Protein AF-A0A924RJZ0-F1 (afdb_monomer)

Solvent-accessible surface area (backbone atoms only — not comparable to full-atom values): 5258 Å² total; per-residue (Å²): 132,62,72,70,59,56,53,54,51,51,52,51,50,51,50,52,52,51,53,52,50,52,50,54,53,50,50,54,61,46,53,75,71,59,66,71,69,73,76,63,82,87,57,63,66,74,45,80,46,71,60,46,85,67,31,60,62,68,63,51,50,56,52,33,52,55,40,40,76,70,64,23,55,53,45,74,60,81,64,100,38,76,32,63,81,61,130

Secondary structure (DSSP, 8-state):
--HHHHHHHHHHHHHHHHHHHHHHHHHHHHHTT-------TTSPPPEEE-PPTT--HHHHHHHHHHHHHTT--EEEPPPSSSSS---

Sequence (87 aa):
MSPQRRGALAALVAFVVLAVLIVVVGTHRLAGRSTTSFVDQATPGPVLLVPGYGGSTASLQVLAAALRAGGRAAQVLTFDADGTGEP

Mean predicted aligned error: 15.18 Å

pLDDT: mean 80.26, std 13.79, range [50.94, 97.5]

Foldseek 3Di:
DDPVVVVVVVVVVVVVVVVVVVVVVVVVVVVVVPPPPDPPPVQAEAEEAEAAALRALVVVVVVCVVCVVVRHRYDYDDDPDRSNPDD

Structure (mmCIF, N/CA/C/O backbone):
data_AF-A0A924RJZ0-F1
#
_entry.id   AF-A0A924RJZ0-F1
#
loop_
_atom_site.group_PDB
_atom_site.id
_atom_site.type_symbol
_atom_site.label_atom_id
_atom_site.label_alt_id
_atom_site.label_comp_id
_atom_site.label_asym_id
_atom_site.label_entity_id
_atom_site.label_seq_id
_atom_site.pdbx_PDB_ins_code
_atom_site.Cartn_x
_atom_site.Cartn_y
_atom_site.Cartn_z
_atom_site.occupancy
_atom_site.B_iso_or_equiv
_atom_site.auth_seq_id
_atom_site.auth_comp_id
_atom_site.auth_asym_id
_atom_site.auth_atom_id
_atom_site.pdbx_PDB_model_num
ATOM 1 N N . MET A 1 1 ? -33.151 -2.721 56.213 1.00 50.94 1 MET A N 1
ATOM 2 C CA . MET A 1 1 ? -31.878 -2.316 55.570 1.00 5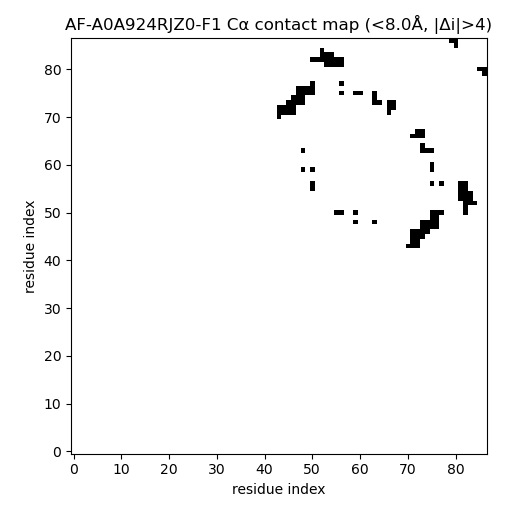0.94 1 MET A CA 1
ATOM 3 C C . MET A 1 1 ? -31.827 -0.797 55.521 1.00 50.94 1 MET A C 1
ATOM 5 O O . MET A 1 1 ? -32.742 -0.201 54.971 1.00 50.94 1 MET A O 1
ATOM 9 N N . SER A 1 2 ? -30.851 -0.182 56.193 1.00 52.84 2 SER A N 1
ATOM 10 C CA . SER A 1 2 ? -30.833 1.256 56.491 1.00 52.84 2 SER A CA 1
ATOM 11 C C . SER A 1 2 ? -30.739 2.133 55.226 1.00 52.84 2 SER A C 1
ATOM 13 O O . SER A 1 2 ? -29.979 1.802 54.314 1.00 52.84 2 SER A O 1
ATOM 15 N N . PRO A 1 3 ? -31.474 3.261 55.154 1.00 61.06 3 PRO A N 1
ATOM 16 C CA . PRO A 1 3 ? -31.519 4.154 53.983 1.00 61.06 3 PRO A CA 1
ATOM 17 C C . PRO A 1 3 ? -30.138 4.687 53.563 1.00 61.06 3 PRO A C 1
ATOM 19 O O . PRO A 1 3 ? -29.889 4.904 52.381 1.00 61.06 3 PRO A O 1
ATOM 22 N N . GLN A 1 4 ? -29.200 4.779 54.509 1.00 70.94 4 GLN A N 1
ATOM 23 C CA . GLN A 1 4 ? -27.802 5.149 54.269 1.00 70.94 4 GLN A CA 1
ATOM 24 C C . GLN A 1 4 ? -27.047 4.133 53.392 1.00 70.94 4 GLN A C 1
ATOM 26 O O . GLN A 1 4 ? -26.245 4.519 52.545 1.00 70.94 4 GLN A O 1
ATOM 31 N N . ARG A 1 5 ? -27.338 2.829 53.534 1.00 70.44 5 ARG A N 1
ATOM 32 C CA . ARG A 1 5 ? -26.702 1.773 52.726 1.00 70.44 5 ARG A CA 1
ATOM 33 C C . ARG A 1 5 ? -27.162 1.816 51.268 1.00 70.44 5 ARG A C 1
ATOM 35 O O . ARG A 1 5 ? -26.368 1.535 50.378 1.00 70.44 5 ARG A O 1
ATOM 42 N N . ARG A 1 6 ? -28.418 2.208 51.017 1.00 76.44 6 ARG A N 1
ATOM 43 C CA . ARG A 1 6 ? -28.959 2.374 49.656 1.00 76.44 6 ARG A CA 1
ATOM 44 C C . ARG A 1 6 ? -28.303 3.539 48.913 1.00 76.44 6 ARG A C 1
ATOM 46 O O . ARG A 1 6 ? -27.970 3.376 47.746 1.00 76.44 6 ARG A O 1
ATOM 53 N N . GLY A 1 7 ? -28.071 4.669 49.587 1.00 84.81 7 GLY A N 1
ATOM 54 C CA . GLY A 1 7 ? -27.385 5.820 48.989 1.00 84.81 7 GLY A CA 1
ATOM 55 C C . GLY A 1 7 ? -25.932 5.516 48.617 1.00 84.81 7 GLY A C 1
ATOM 56 O O . GLY A 1 7 ? -25.510 5.805 47.502 1.00 84.81 7 GLY A O 1
ATOM 57 N N . ALA A 1 8 ? -25.195 4.851 49.513 1.00 84.31 8 ALA A N 1
ATOM 58 C CA . ALA A 1 8 ? -23.810 4.453 49.255 1.00 84.31 8 ALA A CA 1
ATOM 59 C C . ALA A 1 8 ? -23.689 3.471 48.076 1.00 84.31 8 ALA A C 1
ATOM 61 O O . ALA A 1 8 ? -22.821 3.635 47.222 1.00 84.31 8 ALA A O 1
ATOM 62 N N . LEU A 1 9 ? -24.590 2.485 47.990 1.00 90.00 9 LEU A N 1
ATOM 63 C CA . LEU A 1 9 ? -24.639 1.548 46.864 1.00 90.00 9 LEU A CA 1
ATOM 64 C C . LEU A 1 9 ? -24.969 2.256 45.544 1.00 90.00 9 LEU A C 1
ATOM 66 O O . LEU A 1 9 ? -24.329 1.978 44.535 1.00 90.00 9 LEU A O 1
ATOM 70 N N . ALA A 1 10 ? -25.919 3.193 45.545 1.00 90.44 10 ALA A N 1
ATOM 71 C CA . ALA A 1 10 ? -26.264 3.960 44.349 1.00 90.44 10 ALA A CA 1
ATOM 72 C C . ALA A 1 10 ? -25.092 4.830 43.863 1.00 90.44 10 ALA A C 1
ATOM 74 O O . ALA A 1 10 ? -24.810 4.863 42.667 1.00 90.44 10 ALA A O 1
ATOM 75 N N . ALA A 1 11 ? -24.375 5.479 44.784 1.00 91.81 11 ALA A N 1
ATOM 76 C CA . ALA A 1 11 ? -23.191 6.272 44.462 1.00 91.81 11 ALA A CA 1
ATOM 77 C C . ALA A 1 11 ? -22.056 5.407 43.895 1.00 91.81 11 ALA A C 1
ATOM 79 O O . ALA A 1 11 ? -21.441 5.779 42.897 1.00 91.81 11 ALA A O 1
ATOM 80 N N . LEU A 1 12 ? -21.821 4.228 44.484 1.00 94.44 12 LEU A N 1
ATOM 81 C CA . LEU A 1 12 ? -20.846 3.263 43.979 1.00 94.44 12 LEU A CA 1
ATOM 82 C C . LEU A 1 12 ? -21.196 2.822 42.551 1.00 94.44 12 LEU A C 1
ATOM 84 O O . LEU A 1 12 ? -20.340 2.852 41.672 1.00 94.44 12 LEU A O 1
ATOM 88 N N . VAL A 1 13 ? -22.455 2.450 42.304 1.00 96.25 13 VAL A N 1
ATOM 89 C CA . VAL A 1 13 ? -22.916 2.035 40.971 1.00 96.25 13 VAL A CA 1
ATOM 90 C C . VAL A 1 13 ? -22.757 3.170 39.964 1.00 96.25 13 VAL A C 1
ATOM 92 O O . VAL A 1 13 ? -22.218 2.946 38.884 1.00 96.25 13 VAL A O 1
ATOM 95 N N . ALA A 1 14 ? -23.159 4.393 40.317 1.00 96.06 14 ALA A N 1
ATOM 96 C CA . ALA A 1 14 ? -22.999 5.556 39.447 1.00 96.06 14 ALA A CA 1
ATOM 97 C C . ALA A 1 14 ? -21.524 5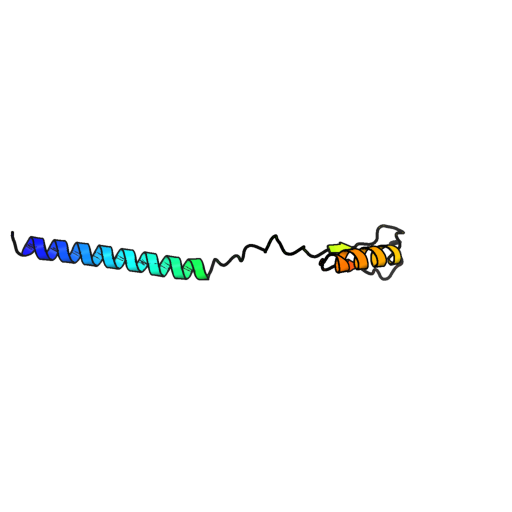.816 39.103 1.00 96.06 14 ALA A C 1
ATOM 99 O O . ALA A 1 14 ? -21.197 6.079 37.946 1.00 96.06 14 ALA A O 1
ATOM 100 N N . PHE A 1 15 ? -20.628 5.681 40.083 1.00 96.69 15 PHE A N 1
ATOM 101 C CA . PHE A 1 15 ? -19.191 5.824 39.873 1.00 96.69 15 PHE A CA 1
ATOM 102 C C . PHE A 1 15 ? -18.634 4.747 38.935 1.00 96.69 15 PHE A C 1
ATOM 104 O O . PHE A 1 15 ? -17.894 5.066 38.006 1.00 96.69 15 PHE A O 1
ATOM 111 N N . VAL A 1 16 ? -19.028 3.483 39.126 1.00 97.25 16 VAL A N 1
ATOM 112 C CA . VAL A 1 16 ? -18.622 2.374 38.249 1.00 97.25 16 VAL A CA 1
ATOM 113 C C . VAL A 1 16 ? -19.115 2.604 36.820 1.00 97.25 16 VAL A C 1
ATOM 115 O O . VAL A 1 16 ? -18.336 2.475 35.879 1.00 97.25 16 VAL A O 1
ATOM 118 N N . VAL A 1 17 ? -20.378 3.002 36.645 1.00 97.38 17 VAL A N 1
ATOM 119 C CA . VAL A 1 17 ? -20.947 3.310 35.324 1.00 97.38 17 VAL A CA 1
ATOM 120 C C . VAL A 1 17 ? -20.184 4.452 34.651 1.00 97.38 17 VAL A C 1
ATOM 122 O O . VAL A 1 17 ? -19.834 4.345 33.475 1.00 97.38 17 VAL A O 1
ATOM 125 N N . LEU A 1 18 ? -19.870 5.517 35.392 1.00 97.50 18 LEU A N 1
ATOM 126 C CA . LEU A 1 18 ? -19.101 6.644 34.871 1.00 97.50 18 LEU A CA 1
ATOM 127 C C . LEU A 1 18 ? -17.686 6.221 34.451 1.00 97.50 18 LEU A C 1
ATOM 129 O O . LEU A 1 18 ? -17.237 6.586 33.366 1.00 97.50 18 LEU A O 1
ATOM 133 N N . ALA A 1 19 ? -17.005 5.415 35.269 1.00 96.88 19 ALA A N 1
ATOM 134 C CA . ALA A 1 19 ? -15.681 4.890 34.949 1.00 96.88 19 ALA A CA 1
ATOM 135 C C . ALA A 1 19 ? -15.703 4.037 33.669 1.00 96.88 19 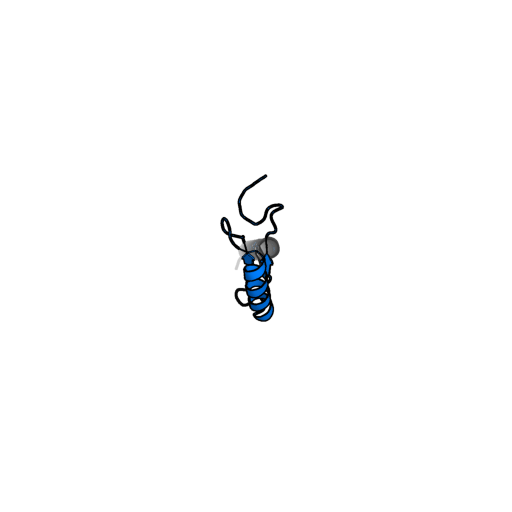ALA A C 1
ATOM 137 O O . ALA A 1 19 ? -14.859 4.223 32.791 1.00 96.88 19 ALA A O 1
ATOM 138 N N . VAL A 1 20 ? -16.700 3.157 33.519 1.00 96.75 20 VAL A N 1
ATOM 139 C CA . VAL A 1 20 ? -16.880 2.339 32.308 1.00 96.75 20 VAL A CA 1
ATOM 140 C C . VAL A 1 20 ? -17.109 3.222 31.080 1.00 96.75 20 VAL A C 1
ATOM 142 O O . VAL A 1 20 ? -16.457 3.016 30.056 1.00 96.75 20 VAL A O 1
ATOM 145 N N . LEU A 1 21 ? -17.969 4.240 31.178 1.00 96.69 21 LEU A N 1
ATOM 146 C CA . LEU A 1 21 ? -18.221 5.176 30.077 1.00 96.69 21 LEU A CA 1
ATOM 147 C C . LEU A 1 21 ? -16.947 5.907 29.640 1.00 96.69 21 LEU A C 1
ATOM 149 O O . LEU A 1 21 ? -16.683 6.009 28.441 1.00 96.69 21 LEU A O 1
ATOM 153 N N . ILE A 1 22 ? -16.131 6.368 30.592 1.00 95.94 22 ILE A N 1
ATOM 154 C CA . ILE A 1 22 ? -14.854 7.034 30.299 1.00 95.94 22 ILE A CA 1
ATOM 155 C C . ILE A 1 22 ? -13.913 6.090 29.538 1.00 95.94 22 ILE A C 1
ATOM 157 O O . ILE A 1 22 ? -13.330 6.495 28.531 1.00 95.94 22 ILE A O 1
ATOM 161 N N . VAL A 1 23 ? -13.794 4.830 29.969 1.00 93.81 23 VAL A N 1
ATOM 162 C CA . VAL A 1 23 ? -12.943 3.829 29.302 1.00 93.81 23 VAL A CA 1
ATOM 163 C C . VAL A 1 23 ? -13.438 3.529 27.885 1.00 93.81 23 VAL A C 1
ATOM 165 O O . VAL A 1 23 ? -12.640 3.513 26.945 1.00 93.81 23 VAL A O 1
ATOM 168 N N . VAL A 1 24 ? -14.745 3.343 27.693 1.00 91.94 24 VAL A N 1
ATOM 169 C CA . VAL A 1 24 ? -15.337 3.072 26.370 1.00 91.94 24 VAL A CA 1
ATOM 170 C C . VAL A 1 24 ? -15.105 4.247 25.416 1.00 91.94 24 VAL A C 1
ATOM 172 O O . VAL A 1 24 ? -14.635 4.064 24.294 1.00 91.94 24 VAL A O 1
ATOM 175 N N . VAL A 1 25 ? -15.358 5.479 25.861 1.00 90.75 25 VAL A N 1
ATOM 176 C CA . VAL A 1 25 ? -15.120 6.667 25.028 1.00 90.75 25 VAL A CA 1
ATOM 177 C C . VAL A 1 25 ? -13.628 6.833 24.732 1.00 90.75 25 VAL A C 1
ATOM 179 O O . VAL A 1 25 ? -13.256 7.087 23.585 1.00 90.75 25 VAL A O 1
ATOM 182 N N . GLY A 1 26 ? -12.762 6.650 25.731 1.00 87.31 26 GLY A N 1
ATOM 183 C CA . GLY A 1 26 ? -11.312 6.743 25.571 1.00 87.31 26 GLY A CA 1
ATOM 184 C C . GLY A 1 26 ? -10.768 5.741 24.551 1.00 87.31 26 GLY A C 1
ATOM 185 O O . GLY A 1 26 ? -10.013 6.126 23.655 1.00 87.31 26 GLY A O 1
ATOM 186 N N . THR A 1 27 ? -11.204 4.482 24.631 1.00 83.69 27 THR A N 1
ATOM 187 C CA . THR A 1 27 ? -10.789 3.417 23.703 1.00 83.69 27 THR A CA 1
ATOM 188 C C . THR A 1 27 ? -11.277 3.667 22.281 1.00 83.69 27 THR A C 1
ATOM 190 O O . THR A 1 27 ? -10.473 3.560 21.362 1.00 83.69 27 THR A O 1
ATOM 193 N N 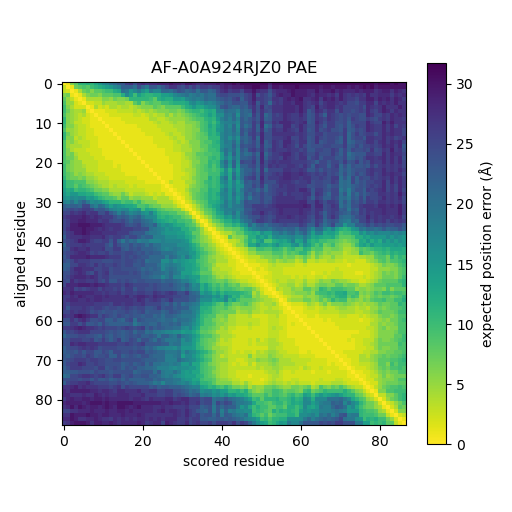. HIS A 1 28 ? -12.518 4.115 22.067 1.00 79.94 28 HIS A N 1
ATOM 194 C CA . HIS A 1 28 ? -12.987 4.493 20.725 1.00 79.94 28 HIS A CA 1
ATOM 195 C C . HIS A 1 28 ? -12.213 5.6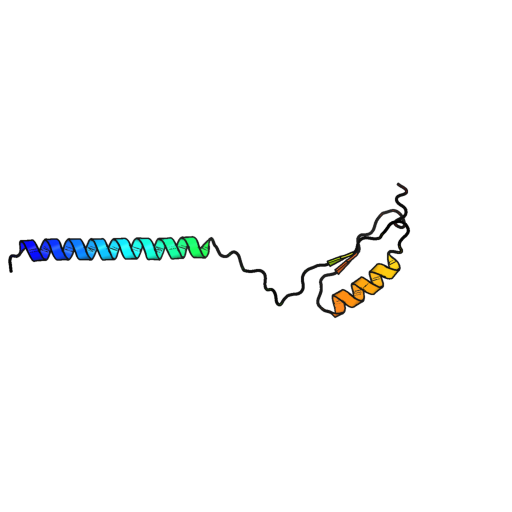78 20.132 1.00 79.94 28 HIS A C 1
ATOM 197 O O . HIS A 1 28 ? -11.881 5.681 18.944 1.00 79.94 28 HIS A O 1
ATOM 203 N N . ARG A 1 29 ? -11.886 6.686 20.950 1.00 78.06 29 ARG A N 1
ATOM 204 C CA . ARG A 1 29 ? -11.110 7.859 20.509 1.00 78.06 29 ARG A CA 1
ATOM 205 C C . ARG A 1 29 ? -9.647 7.531 20.231 1.00 78.06 29 ARG A C 1
ATOM 207 O O . ARG A 1 29 ? -9.011 8.256 19.468 1.00 78.06 29 ARG A O 1
ATOM 214 N N . LEU A 1 30 ? -9.094 6.505 20.873 1.00 70.56 30 LEU A N 1
ATOM 215 C CA . LEU A 1 30 ? -7.739 6.028 20.610 1.00 70.56 30 LEU A CA 1
ATOM 216 C C . LEU A 1 30 ? -7.713 5.079 19.406 1.00 70.56 30 LEU A C 1
ATOM 218 O O . LEU A 1 30 ? -6.910 5.283 18.506 1.00 70.56 30 LEU A O 1
ATOM 222 N N . ALA A 1 31 ? -8.652 4.137 19.320 1.00 66.12 31 ALA A N 1
ATOM 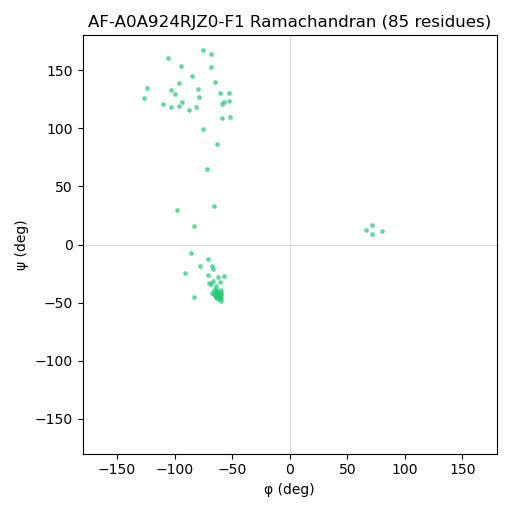223 C CA . ALA A 1 31 ? -8.779 3.209 18.197 1.00 66.12 31 ALA A CA 1
ATOM 224 C C . ALA A 1 31 ? -9.000 3.936 16.861 1.00 66.12 31 ALA A C 1
ATOM 226 O O . ALA A 1 31 ? -8.376 3.578 15.871 1.00 66.12 31 ALA A O 1
ATOM 227 N N . GLY A 1 32 ? -9.794 5.015 16.841 1.00 59.84 32 GLY A N 1
ATOM 228 C CA . GLY A 1 32 ? -9.954 5.850 15.644 1.00 59.84 32 GLY A CA 1
ATOM 229 C C . GLY A 1 32 ? -8.698 6.639 15.239 1.00 59.84 32 GLY A C 1
ATOM 230 O O . GLY A 1 32 ? -8.605 7.082 14.099 1.00 59.84 32 GLY A O 1
ATOM 231 N N . ARG A 1 33 ? -7.727 6.815 16.148 1.00 59.47 33 ARG A N 1
ATOM 232 C CA . ARG A 1 33 ? -6.400 7.391 15.851 1.00 59.47 33 ARG A CA 1
ATOM 233 C C . ARG A 1 33 ? -5.373 6.325 15.467 1.00 59.47 33 ARG A C 1
ATOM 235 O O . ARG A 1 33 ? -4.412 6.639 14.776 1.00 59.47 33 ARG A O 1
ATOM 242 N N . SER A 1 34 ? -5.584 5.085 15.901 1.00 52.09 34 SER A N 1
ATOM 243 C CA . SER A 1 34 ? -4.711 3.933 15.666 1.00 52.09 34 SER A CA 1
ATOM 244 C C . SER A 1 34 ? -5.168 3.064 14.497 1.00 52.09 34 SER A C 1
ATOM 246 O O . SER A 1 34 ? -4.865 1.873 14.469 1.00 52.09 34 SER A O 1
ATOM 248 N N . THR A 1 35 ? -5.832 3.640 13.493 1.00 55.72 35 THR A N 1
ATOM 249 C CA . THR A 1 35 ? -5.930 3.003 12.175 1.00 55.72 35 THR A CA 1
ATOM 250 C C . THR A 1 35 ? -4.565 3.091 11.495 1.00 55.72 35 THR A C 1
ATOM 252 O O . THR A 1 35 ? -4.391 3.740 10.465 1.00 55.72 35 THR A O 1
ATOM 255 N N . THR A 1 36 ? -3.561 2.423 12.063 1.00 57.56 36 THR A N 1
ATOM 256 C CA . THR A 1 36 ? -2.508 1.840 11.244 1.00 57.56 36 THR A CA 1
ATOM 257 C C . THR A 1 36 ? -3.238 0.808 10.404 1.00 57.56 36 THR A C 1
ATOM 259 O O . THR A 1 36 ? -3.432 -0.325 10.834 1.00 57.56 36 THR A O 1
ATOM 262 N N . SER A 1 37 ? -3.779 1.245 9.264 1.00 60.97 37 SER A N 1
ATOM 263 C CA . SER A 1 37 ? -4.327 0.340 8.266 1.00 60.97 37 SER A CA 1
ATOM 264 C C . SER A 1 37 ? -3.221 -0.664 8.003 1.00 60.97 37 SER A C 1
ATOM 266 O O . SER A 1 37 ? -2.166 -0.287 7.491 1.00 60.97 37 SER A O 1
ATOM 268 N N . PHE A 1 38 ? -3.412 -1.906 8.446 1.00 60.03 38 PHE A N 1
ATOM 269 C CA . PHE A 1 38 ? -2.501 -2.976 8.086 1.00 60.03 38 PHE A CA 1
ATOM 270 C C . PHE A 1 38 ? -2.407 -2.939 6.562 1.00 60.03 38 PHE A C 1
ATOM 272 O O . PHE A 1 38 ? -3.435 -2.906 5.882 1.00 60.03 38 PHE A O 1
ATOM 279 N N . VAL A 1 39 ? -1.187 -2.798 6.039 1.00 67.00 39 VAL A N 1
ATOM 280 C CA . VAL A 1 39 ? -0.964 -2.824 4.593 1.00 67.00 39 VAL A CA 1
ATOM 281 C C . VAL A 1 39 ? -1.521 -4.150 4.106 1.00 67.00 39 VAL A C 1
ATOM 283 O O . VAL A 1 39 ? -1.127 -5.193 4.621 1.00 67.00 39 VAL A O 1
ATOM 286 N N . ASP A 1 40 ? -2.465 -4.094 3.172 1.00 70.31 40 ASP A N 1
ATOM 287 C CA . ASP A 1 40 ? -3.081 -5.283 2.604 1.00 70.31 40 ASP A CA 1
ATOM 288 C C . ASP A 1 40 ? -2.000 -6.165 1.963 1.00 70.31 40 ASP A C 1
ATOM 290 O O . ASP A 1 40 ? -1.424 -5.808 0.933 1.00 70.31 40 ASP A O 1
ATOM 294 N N . GLN A 1 41 ? -1.706 -7.312 2.583 1.00 74.62 41 GLN A N 1
ATOM 295 C CA . GLN A 1 41 ? -0.689 -8.242 2.089 1.00 74.62 41 GLN A CA 1
ATOM 296 C C . GLN A 1 41 ? -1.116 -8.967 0.804 1.00 74.62 41 GLN A C 1
ATOM 298 O O . GLN A 1 41 ? -0.269 -9.593 0.165 1.00 74.62 41 GLN A O 1
ATOM 303 N N . ALA A 1 42 ? -2.393 -8.893 0.411 1.00 77.44 42 ALA A N 1
ATOM 304 C CA . ALA A 1 42 ? -2.859 -9.428 -0.864 1.00 77.44 42 ALA A CA 1
ATOM 305 C C . ALA A 1 42 ? -2.512 -8.509 -2.046 1.00 77.44 42 ALA A C 1
ATOM 307 O O . ALA A 1 42 ? -2.489 -8.973 -3.187 1.00 77.44 42 ALA A O 1
ATOM 308 N N . THR A 1 43 ? -2.209 -7.233 -1.788 1.00 78.12 43 THR A N 1
ATOM 309 C CA . THR A 1 43 ? -1.816 -6.276 -2.823 1.00 78.12 43 THR A CA 1
ATOM 310 C C . THR A 1 43 ? -0.297 -6.336 -3.048 1.00 78.12 43 THR A C 1
ATOM 312 O O . THR A 1 43 ? 0.472 -6.001 -2.144 1.00 78.12 43 THR A O 1
ATOM 315 N N . PRO A 1 44 ? 0.182 -6.735 -4.245 1.00 79.56 44 PRO A N 1
ATOM 316 C CA . PRO A 1 44 ? 1.610 -6.752 -4.544 1.00 79.56 44 PRO A CA 1
ATOM 317 C C . PRO A 1 44 ? 2.227 -5.351 -4.437 1.00 79.56 44 PRO A C 1
ATOM 319 O O . PRO A 1 44 ? 1.723 -4.390 -5.018 1.00 7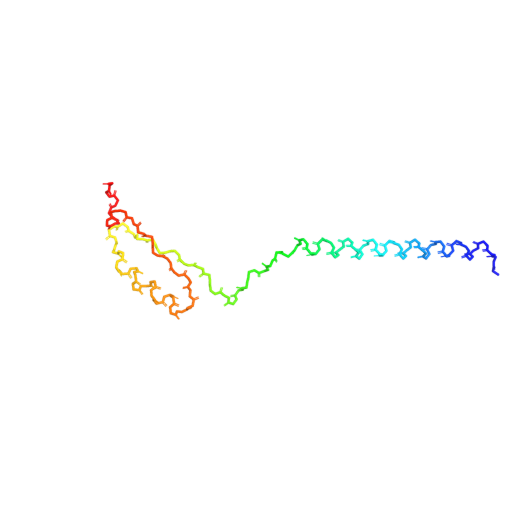9.56 44 PRO A O 1
ATOM 322 N N . GLY A 1 45 ? 3.344 -5.236 -3.716 1.00 83.56 45 GLY A N 1
ATOM 323 C CA . GLY A 1 45 ? 4.031 -3.961 -3.510 1.00 83.56 45 GLY A CA 1
ATOM 324 C C . GLY A 1 45 ? 4.691 -3.382 -4.775 1.00 83.56 45 GLY A C 1
ATOM 325 O O . GLY A 1 45 ? 4.894 -4.095 -5.766 1.00 83.56 45 GLY A O 1
ATOM 326 N N . PRO A 1 46 ? 5.052 -2.085 -4.751 1.00 90.44 46 PRO A N 1
ATOM 327 C CA . PRO A 1 46 ? 5.757 -1.436 -5.852 1.00 90.44 46 PRO A CA 1
ATOM 328 C C . PRO A 1 46 ? 7.194 -1.961 -6.011 1.00 90.44 46 PRO A C 1
ATOM 330 O O . PRO A 1 46 ? 7.829 -2.387 -5.047 1.00 90.44 46 PRO A O 1
ATOM 333 N N . VAL A 1 47 ? 7.719 -1.894 -7.236 1.00 91.12 47 VAL A N 1
ATOM 334 C CA . VAL A 1 47 ? 9.068 -2.340 -7.612 1.00 91.12 47 VAL A CA 1
ATOM 335 C C . VAL A 1 47 ? 9.807 -1.209 -8.325 1.00 91.12 47 VAL A C 1
ATOM 337 O O . VAL A 1 47 ? 9.333 -0.696 -9.338 1.00 91.12 47 VAL A O 1
ATOM 340 N N . LEU A 1 48 ? 10.996 -0.861 -7.833 1.00 91.62 48 LEU A N 1
ATOM 341 C CA . LEU A 1 48 ? 11.918 0.054 -8.502 1.00 91.62 48 LEU A CA 1
ATOM 342 C C . LEU A 1 48 ? 13.047 -0.749 -9.153 1.00 91.62 48 LEU A C 1
ATOM 344 O O . LEU A 1 48 ? 13.790 -1.456 -8.475 1.00 91.62 48 LEU A O 1
ATOM 348 N N . LEU A 1 49 ? 13.154 -0.651 -10.473 1.00 90.25 49 LEU A N 1
ATOM 349 C CA . LEU A 1 49 ? 14.191 -1.286 -11.272 1.00 90.25 49 LEU A CA 1
ATOM 350 C C . LEU A 1 49 ? 15.313 -0.280 -11.511 1.00 90.25 49 LEU A C 1
ATOM 352 O O . LEU A 1 49 ? 15.093 0.769 -12.117 1.00 90.25 49 LEU A O 1
ATOM 356 N N . VAL A 1 50 ? 16.509 -0.618 -11.038 1.00 88.88 50 VAL A N 1
ATOM 357 C CA . VAL A 1 50 ? 17.699 0.229 -11.135 1.00 88.88 50 VAL A CA 1
ATOM 358 C C . VAL A 1 50 ? 18.670 -0.405 -12.134 1.00 88.88 50 VAL A C 1
ATOM 360 O O . VAL A 1 50 ? 19.059 -1.558 -11.929 1.00 88.88 50 VAL A O 1
ATOM 363 N N . PRO A 1 51 ? 19.047 0.301 -13.216 1.00 84.06 51 PRO A N 1
ATOM 364 C CA . PRO A 1 51 ? 20.122 -0.135 -14.102 1.00 84.06 51 PRO A CA 1
ATOM 365 C C . PRO A 1 51 ? 21.408 -0.426 -13.320 1.00 84.06 51 PRO A C 1
ATOM 367 O O . PRO A 1 51 ? 21.842 0.383 -12.503 1.00 84.06 51 PRO A O 1
ATOM 370 N N . GLY A 1 52 ? 22.005 -1.595 -13.560 1.00 78.62 52 GLY A N 1
ATOM 371 C CA . GLY A 1 52 ? 23.358 -1.897 -13.090 1.00 78.62 52 GLY A CA 1
ATOM 372 C C . GLY A 1 52 ? 24.414 -1.182 -13.937 1.00 78.62 52 GLY A C 1
ATOM 373 O O . GLY A 1 52 ? 24.106 -0.687 -15.019 1.00 78.62 52 GLY A O 1
ATOM 374 N N . TYR A 1 53 ? 25.665 -1.164 -13.471 1.00 70.88 53 TYR A N 1
ATOM 375 C CA . TYR A 1 53 ? 26.778 -0.539 -14.193 1.00 70.88 53 TYR A CA 1
ATOM 376 C C . TYR A 1 53 ? 26.978 -1.174 -15.581 1.00 70.88 53 TYR A C 1
ATOM 378 O O . TYR A 1 53 ? 27.181 -2.386 -15.680 1.00 70.88 53 TYR A O 1
ATOM 386 N N . GLY A 1 54 ? 26.877 -0.375 -16.647 1.00 69.81 54 GLY A N 1
ATOM 387 C CA . GLY A 1 54 ? 26.906 -0.840 -18.043 1.00 69.81 54 GLY A CA 1
ATOM 388 C C . GLY A 1 54 ? 25.702 -1.703 -18.458 1.00 69.81 54 GLY A C 1
ATOM 389 O O . GLY A 1 54 ? 25.742 -2.373 -19.491 1.00 69.81 54 GLY A O 1
ATOM 390 N N . GLY A 1 55 ? 24.643 -1.743 -17.645 1.00 70.81 55 GLY A N 1
ATOM 391 C CA . GLY A 1 55 ? 23.424 -2.500 -17.905 1.00 70.81 55 GLY A CA 1
ATOM 392 C C . GLY A 1 55 ? 22.429 -1.731 -18.775 1.00 70.81 55 GLY A C 1
ATOM 393 O O . GLY A 1 55 ? 22.263 -0.524 -18.647 1.00 70.81 55 GLY A O 1
ATOM 394 N N . SER A 1 56 ? 21.705 -2.446 -19.638 1.00 73.44 56 SER A N 1
ATOM 395 C CA . SER A 1 56 ? 20.719 -1.830 -20.531 1.00 73.44 56 SER A CA 1
ATOM 396 C C . SER A 1 56 ? 19.398 -1.509 -19.823 1.00 73.44 56 SER A C 1
ATOM 398 O O . SER A 1 56 ? 18.727 -2.393 -19.292 1.00 73.44 56 SER A O 1
ATOM 400 N N . THR A 1 57 ? 18.938 -0.262 -19.922 1.00 78.69 57 THR A N 1
ATOM 401 C CA . THR A 1 57 ? 17.578 0.137 -19.517 1.00 78.69 57 THR A CA 1
ATOM 402 C C . THR A 1 57 ? 16.501 -0.584 -20.343 1.00 78.69 57 THR A C 1
ATOM 404 O O . THR A 1 57 ? 15.406 -0.840 -19.845 1.00 78.69 57 THR A O 1
ATOM 407 N N . ALA A 1 58 ? 16.801 -0.979 -21.587 1.00 84.12 58 ALA A N 1
ATOM 408 C CA . ALA A 1 58 ? 15.844 -1.651 -22.469 1.00 84.12 58 ALA A CA 1
ATOM 409 C C . ALA A 1 58 ? 15.439 -3.041 -21.952 1.00 84.12 58 ALA A C 1
ATOM 411 O O . ALA A 1 58 ? 14.260 -3.396 -22.000 1.00 84.12 58 ALA A O 1
ATOM 412 N N . SER A 1 59 ? 16.377 -3.812 -21.392 1.00 82.12 59 SER A N 1
ATOM 413 C CA . SER A 1 59 ? 16.047 -5.106 -20.777 1.00 82.12 59 SER A CA 1
ATOM 414 C C . SER A 1 59 ? 15.210 -4.932 -19.503 1.00 82.12 59 SER A C 1
ATOM 416 O O . SER A 1 59 ? 14.286 -5.712 -19.260 1.00 82.12 59 SER A O 1
ATOM 418 N N . LEU A 1 60 ? 15.445 -3.861 -18.736 1.00 86.56 60 LEU A N 1
ATOM 419 C CA . LEU A 1 60 ? 14.610 -3.512 -17.584 1.00 86.56 60 LEU A CA 1
ATOM 420 C C . LEU A 1 60 ? 13.194 -3.094 -17.982 1.00 86.56 60 LEU A C 1
ATOM 422 O O . LEU A 1 60 ? 12.261 -3.388 -17.239 1.00 86.56 60 LEU A O 1
ATOM 426 N N . GLN A 1 61 ? 12.995 -2.479 -19.150 1.00 89.44 61 GLN A N 1
ATOM 427 C CA . GLN A 1 61 ? 11.647 -2.170 -19.641 1.00 89.44 61 GLN A CA 1
ATOM 428 C C . GLN A 1 61 ? 10.830 -3.438 -19.916 1.00 89.44 61 GLN A C 1
ATOM 430 O O . GLN A 1 61 ? 9.646 -3.491 -19.576 1.00 89.44 61 GLN A O 1
ATOM 435 N N . VAL A 1 62 ? 11.464 -4.484 -20.457 1.00 92.62 62 VAL A N 1
ATOM 436 C CA . VAL A 1 62 ? 10.816 -5.792 -20.660 1.00 92.62 62 VAL A CA 1
ATOM 437 C C . VAL A 1 62 ? 10.401 -6.400 -19.319 1.00 92.62 62 VAL A C 1
ATOM 439 O O . VAL A 1 62 ? 9.256 -6.829 -19.154 1.00 92.62 62 VAL A O 1
ATOM 442 N N . LEU A 1 63 ? 11.293 -6.370 -18.326 1.00 90.06 63 LEU A N 1
ATOM 443 C CA . LEU A 1 63 ? 10.983 -6.844 -16.976 1.00 90.06 63 LEU A CA 1
ATOM 444 C C . LEU A 1 63 ? 9.871 -6.012 -16.314 1.00 90.06 63 LEU A C 1
ATOM 446 O O . LEU A 1 63 ? 8.962 -6.570 -15.700 1.00 90.06 63 LEU A O 1
ATOM 450 N N . ALA A 1 64 ? 9.896 -4.689 -16.475 1.00 92.94 64 ALA A N 1
ATOM 451 C CA . ALA A 1 64 ? 8.871 -3.795 -15.948 1.00 92.94 64 ALA A CA 1
ATOM 452 C C . ALA A 1 64 ? 7.488 -4.120 -16.525 1.00 92.94 64 ALA A C 1
ATOM 454 O O . ALA A 1 64 ? 6.503 -4.141 -15.786 1.00 92.94 64 ALA A O 1
ATOM 455 N N . ALA A 1 65 ? 7.404 -4.406 -17.827 1.00 94.50 65 ALA A N 1
ATOM 456 C CA . ALA A 1 65 ? 6.160 -4.808 -18.476 1.00 94.50 65 ALA A CA 1
ATOM 457 C C . ALA A 1 65 ? 5.612 -6.124 -17.897 1.00 94.50 65 ALA A C 1
ATOM 459 O O . ALA A 1 65 ? 4.429 -6.196 -17.560 1.00 94.50 65 ALA A O 1
ATOM 460 N N . ALA A 1 66 ? 6.472 -7.126 -17.694 1.00 94.25 66 ALA A N 1
ATOM 461 C CA . ALA A 1 66 ? 6.077 -8.399 -17.091 1.00 94.25 66 ALA A CA 1
ATOM 462 C C . ALA A 1 66 ? 5.579 -8.238 -15.641 1.00 94.25 66 ALA A C 1
ATOM 464 O O . ALA A 1 66 ? 4.574 -8.835 -15.253 1.00 94.25 66 ALA A O 1
ATOM 465 N N . LEU A 1 67 ? 6.238 -7.393 -14.841 1.00 92.62 67 LEU A N 1
ATOM 466 C CA . LEU A 1 67 ? 5.820 -7.107 -13.464 1.00 92.62 67 LEU A CA 1
ATOM 467 C C . LEU A 1 67 ? 4.456 -6.406 -13.416 1.00 92.62 67 LEU A C 1
ATOM 469 O O . LEU A 1 67 ? 3.603 -6.800 -12.618 1.00 92.62 67 LEU A O 1
ATOM 473 N N . ARG A 1 68 ? 4.226 -5.426 -14.299 1.00 93.81 68 ARG A N 1
ATOM 474 C CA . ARG A 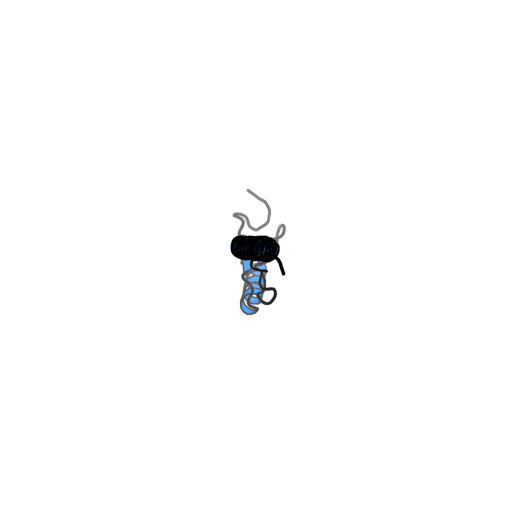1 68 ? 2.932 -4.730 -14.415 1.00 93.81 68 ARG A CA 1
ATOM 475 C C . ARG A 1 68 ? 1.809 -5.665 -14.837 1.00 93.81 68 ARG A C 1
ATOM 477 O O . ARG A 1 68 ? 0.733 -5.605 -14.252 1.00 93.81 68 ARG A O 1
ATOM 484 N N . ALA A 1 69 ? 2.070 -6.571 -15.779 1.00 93.88 69 ALA A N 1
ATOM 485 C CA . ALA A 1 69 ? 1.106 -7.604 -16.161 1.00 93.88 69 ALA A CA 1
ATOM 486 C C . ALA A 1 69 ? 0.737 -8.521 -14.978 1.00 93.88 69 ALA A C 1
ATOM 488 O O . ALA A 1 69 ? -0.403 -8.960 -14.865 1.00 93.88 69 ALA A O 1
ATOM 489 N N . GLY A 1 70 ? 1.677 -8.758 -14.059 1.00 90.62 70 GLY A N 1
ATOM 490 C CA . GLY A 1 70 ? 1.450 -9.479 -12.804 1.00 90.62 70 GLY A CA 1
ATOM 491 C C . GLY A 1 70 ? 0.874 -8.633 -11.662 1.00 90.62 70 GLY A C 1
ATOM 492 O O . GLY A 1 70 ? 0.992 -9.049 -10.511 1.00 90.62 70 GLY A O 1
ATOM 493 N N . GLY A 1 71 ? 0.327 -7.446 -11.944 1.00 89.00 71 GLY A N 1
ATOM 494 C CA . GLY A 1 71 ? -0.341 -6.587 -10.960 1.00 89.00 71 GLY A CA 1
ATOM 495 C C . GLY A 1 71 ? 0.586 -5.745 -10.078 1.00 89.00 71 GLY A C 1
ATOM 496 O O . GLY A 1 71 ? 0.125 -5.176 -9.093 1.00 89.00 71 GLY A O 1
ATOM 497 N N . ARG A 1 72 ? 1.884 -5.651 -10.396 1.00 90.12 72 ARG A N 1
ATOM 498 C CA . ARG A 1 72 ? 2.853 -4.853 -9.624 1.00 90.12 72 ARG A CA 1
ATOM 499 C C . ARG A 1 72 ? 3.060 -3.474 -10.243 1.00 90.12 72 ARG A C 1
ATOM 501 O O . ARG A 1 72 ? 3.244 -3.343 -11.451 1.00 90.12 72 ARG A O 1
ATOM 508 N N . ALA A 1 73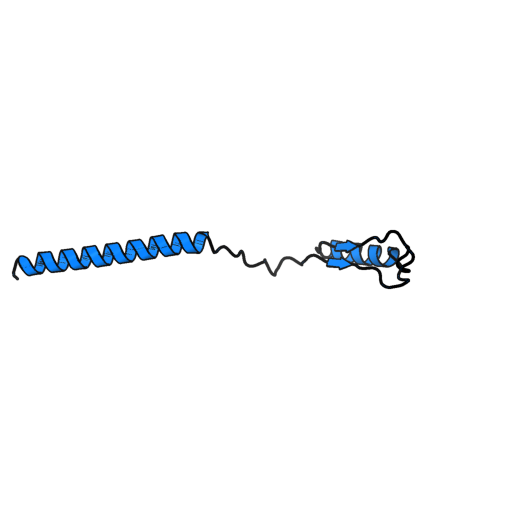 ? 3.139 -2.441 -9.413 1.00 89.56 73 ALA A N 1
ATOM 509 C CA . ALA A 1 73 ? 3.565 -1.117 -9.859 1.00 89.56 73 ALA A CA 1
ATOM 510 C C . ALA A 1 73 ? 5.091 -1.099 -10.068 1.00 89.56 73 ALA A C 1
ATOM 512 O O . ALA A 1 73 ? 5.839 -0.992 -9.104 1.00 89.56 73 ALA A O 1
ATOM 513 N N . ALA A 1 74 ? 5.560 -1.228 -11.314 1.00 92.50 74 ALA A N 1
ATOM 514 C CA . ALA A 1 74 ? 6.990 -1.205 -11.641 1.00 92.50 74 ALA A CA 1
ATOM 515 C C . ALA A 1 74 ? 7.431 0.142 -12.242 1.00 92.50 74 ALA A C 1
ATOM 517 O O . ALA A 1 74 ? 6.804 0.632 -13.189 1.00 92.50 74 ALA A O 1
ATOM 518 N N . GLN A 1 75 ? 8.542 0.698 -11.757 1.00 91.81 75 GLN A N 1
ATOM 519 C CA . GLN A 1 75 ? 9.186 1.903 -12.289 1.00 91.81 75 GLN A CA 1
ATOM 520 C C . GLN A 1 75 ? 10.641 1.595 -12.645 1.00 91.81 75 GLN A C 1
ATOM 522 O O . GLN A 1 75 ? 11.335 0.943 -11.873 1.00 91.81 75 GLN A O 1
ATOM 527 N N . VAL A 1 76 ? 11.095 2.046 -13.814 1.00 89.38 76 VAL A N 1
ATOM 528 C CA . VAL A 1 76 ? 12.506 1.957 -14.212 1.00 89.38 76 VAL A CA 1
ATOM 529 C C . VAL A 1 76 ? 13.141 3.312 -13.960 1.00 89.38 76 VAL A C 1
ATOM 531 O O . VAL A 1 76 ? 12.582 4.331 -14.368 1.00 89.38 76 VAL A O 1
ATOM 534 N N . LEU A 1 77 ? 14.271 3.321 -13.264 1.00 87.06 77 LEU A N 1
ATOM 535 C CA . LEU A 1 77 ? 15.027 4.536 -13.011 1.00 87.06 77 LEU A CA 1
ATOM 536 C C . LEU A 1 77 ? 15.882 4.846 -14.246 1.00 87.06 77 LEU A C 1
ATOM 538 O O . LEU A 1 77 ? 16.715 4.033 -14.642 1.00 87.06 77 LEU A O 1
ATOM 542 N N . THR A 1 78 ? 15.635 5.993 -14.876 1.00 78.12 78 THR A N 1
ATOM 543 C CA . THR A 1 78 ? 16.416 6.474 -16.022 1.00 78.12 78 THR A CA 1
ATOM 544 C C . THR A 1 78 ? 17.518 7.392 -15.507 1.00 78.12 78 THR A C 1
ATOM 546 O O . THR A 1 78 ? 17.227 8.375 -14.828 1.00 78.12 78 THR A O 1
ATOM 549 N N . PHE A 1 79 ? 18.770 7.063 -15.811 1.00 69.31 79 PHE A N 1
ATOM 550 C CA . PHE A 1 79 ? 19.907 7.959 -15.618 1.00 69.31 79 PHE A CA 1
ATOM 551 C C . PHE A 1 79 ? 20.179 8.711 -16.928 1.00 69.31 79 PHE A C 1
ATOM 553 O O . PHE A 1 79 ? 19.821 8.214 -17.994 1.00 69.31 79 PHE A O 1
ATOM 560 N N . ASP A 1 80 ? 20.776 9.902 -16.846 1.00 65.44 80 ASP A N 1
ATOM 561 C CA . ASP A 1 80 ? 21.096 10.732 -18.025 1.00 65.44 80 ASP A CA 1
ATOM 562 C C . ASP A 1 80 ? 22.179 10.083 -18.916 1.00 65.44 80 ASP A C 1
ATOM 564 O O . ASP A 1 80 ? 22.255 10.336 -20.113 1.00 65.44 80 ASP A O 1
ATOM 568 N N . ALA A 1 81 ? 22.967 9.169 -18.337 1.00 61.75 81 ALA A N 1
ATOM 569 C CA . ALA A 1 81 ? 23.923 8.311 -19.027 1.00 61.75 81 ALA A CA 1
ATOM 570 C C . ALA A 1 81 ? 23.416 6.863 -19.128 1.00 61.75 81 ALA A C 1
ATOM 572 O O . ALA A 1 81 ? 22.581 6.430 -18.329 1.00 61.75 81 ALA A O 1
ATOM 573 N N . ASP A 1 82 ? 23.982 6.086 -20.059 1.00 63.22 82 ASP A N 1
ATOM 574 C CA . ASP A 1 82 ? 23.635 4.690 -20.400 1.00 63.22 82 ASP A CA 1
ATOM 575 C C . ASP A 1 82 ? 23.922 3.653 -19.280 1.00 63.22 82 ASP A C 1
ATOM 577 O O . ASP A 1 82 ? 24.301 2.510 -19.532 1.00 63.22 82 ASP A O 1
ATOM 581 N N . GLY A 1 83 ? 23.785 4.035 -18.007 1.00 58.16 83 GLY A N 1
ATOM 582 C CA . GLY A 1 83 ? 24.122 3.213 -16.846 1.00 58.16 83 GLY A CA 1
ATOM 583 C C . GLY A 1 83 ? 25.630 3.030 -16.651 1.00 58.16 83 GLY A C 1
ATOM 584 O O . GLY A 1 83 ? 26.040 2.227 -15.820 1.00 58.16 83 GLY A O 1
ATOM 585 N N . THR A 1 84 ? 26.469 3.748 -17.400 1.00 61.09 84 THR A N 1
ATOM 586 C CA . THR A 1 84 ? 27.941 3.663 -17.356 1.00 61.09 84 THR A CA 1
ATOM 587 C C . THR A 1 84 ? 28.580 4.552 -16.288 1.00 61.09 84 THR A C 1
ATOM 589 O O . THR A 1 84 ? 29.775 4.440 -16.042 1.00 61.09 84 THR A O 1
ATOM 592 N N . GLY A 1 85 ? 27.801 5.411 -15.626 1.00 56.47 85 GLY A N 1
ATOM 593 C CA . GLY A 1 85 ? 28.312 6.315 -14.593 1.00 56.47 85 GLY A CA 1
ATOM 594 C C . GLY A 1 85 ? 29.168 7.472 -15.119 1.00 56.47 85 GLY A C 1
ATOM 595 O O . GLY A 1 85 ? 29.871 8.084 -14.321 1.00 56.47 85 GLY A O 1
ATOM 596 N N . GLU A 1 86 ? 29.112 7.774 -16.420 1.00 62.84 86 GLU A N 1
ATOM 597 C CA . GLU A 1 86 ? 29.707 8.995 -16.977 1.00 62.84 86 GLU A CA 1
ATOM 598 C C . GLU A 1 86 ? 28.766 10.194 -16.724 1.00 62.84 86 GLU A C 1
ATOM 600 O O . GLU A 1 86 ? 27.554 10.037 -16.896 1.00 62.84 86 GLU A O 1
ATOM 605 N N . PRO A 1 87 ? 29.279 11.342 -16.248 1.00 56.22 87 PRO A N 1
ATOM 606 C CA . PRO A 1 87 ? 28.488 12.540 -15.963 1.00 56.22 87 PRO A CA 1
ATOM 607 C C . PRO A 1 87 ? 28.061 13.321 -17.212 1.00 56.22 87 PRO A C 1
ATOM 609 O O . PRO A 1 87 ? 28.754 13.236 -18.252 1.00 56.22 87 PRO A O 1
#

Radius of gyration: 31.09 Å; Cα contacts (8 Å, |Δi|>4): 61; chains: 1; bounding box: 62×22×79 Å